Protein AF-A0A942A8L4-F1 (afdb_monomer)

Structure (mmCIF, N/CA/C/O backbone):
data_AF-A0A942A8L4-F1
#
_entry.id   AF-A0A942A8L4-F1
#
loop_
_atom_site.group_PDB
_atom_site.id
_atom_site.type_symbol
_atom_site.label_atom_id
_atom_site.label_alt_id
_atom_site.label_comp_id
_atom_site.label_asym_id
_atom_site.label_entity_id
_atom_site.label_seq_id
_atom_site.pdbx_PDB_ins_code
_atom_site.Cartn_x
_atom_site.Cartn_y
_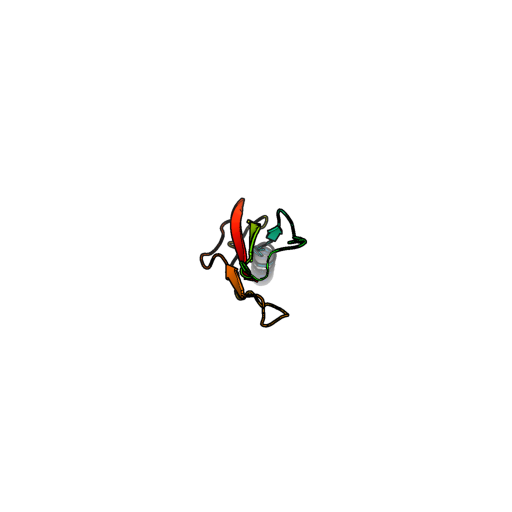atom_site.Cartn_z
_atom_site.occupancy
_atom_site.B_iso_or_equiv
_atom_site.auth_seq_id
_atom_site.auth_comp_id
_atom_site.auth_asym_id
_atom_site.auth_atom_id
_atom_site.pdbx_PDB_model_num
ATOM 1 N N . MET A 1 1 ? -43.352 -10.992 37.065 1.00 62.19 1 MET A N 1
ATOM 2 C CA . MET A 1 1 ? -42.444 -9.822 37.133 1.00 62.19 1 MET A CA 1
ATOM 3 C C . MET A 1 1 ? -40.969 -10.208 36.998 1.00 62.19 1 MET A C 1
ATOM 5 O O . MET A 1 1 ? -40.354 -9.770 36.041 1.00 62.19 1 MET A O 1
ATOM 9 N N . LYS A 1 2 ? -40.412 -11.096 37.841 1.00 64.88 2 LYS A N 1
ATOM 10 C CA . LYS A 1 2 ? -38.988 -11.507 37.762 1.00 64.88 2 LYS A CA 1
ATOM 11 C C . LYS A 1 2 ? -38.562 -12.122 36.413 1.00 64.88 2 LYS A C 1
ATOM 13 O O . LYS A 1 2 ? -37.494 -11.799 35.918 1.00 64.88 2 LYS A O 1
ATOM 18 N N . LYS A 1 3 ? -39.416 -12.949 35.788 1.00 70.12 3 LYS A N 1
ATOM 19 C CA . LYS A 1 3 ? -39.136 -13.548 34.464 1.00 70.12 3 LYS A CA 1
ATOM 20 C C . LYS A 1 3 ? -39.118 -12.514 33.329 1.00 70.12 3 LYS A C 1
ATOM 22 O O . LYS A 1 3 ? -38.260 -12.581 32.468 1.00 70.12 3 LYS A O 1
ATOM 27 N N . ILE A 1 4 ? -40.026 -11.536 33.363 1.00 81.50 4 ILE A N 1
ATOM 28 C CA . ILE A 1 4 ? -40.095 -10.444 32.373 1.00 81.50 4 ILE A CA 1
ATOM 29 C C . ILE A 1 4 ? -38.876 -9.529 32.509 1.00 81.50 4 ILE A C 1
ATOM 31 O O . ILE A 1 4 ? -38.260 -9.185 31.508 1.00 81.50 4 ILE A O 1
ATOM 35 N N . LEU A 1 5 ? -38.484 -9.212 33.748 1.00 80.81 5 LEU A N 1
ATOM 36 C CA . LEU A 1 5 ? -37.272 -8.443 34.020 1.00 80.81 5 LEU A CA 1
ATOM 37 C C . LEU A 1 5 ? -36.022 -9.164 33.491 1.00 80.81 5 LEU A C 1
ATOM 39 O O . LEU A 1 5 ? -35.195 -8.529 32.853 1.00 80.81 5 LEU A O 1
ATOM 43 N N . PHE A 1 6 ? -35.940 -10.489 33.670 1.00 83.69 6 PHE A N 1
ATOM 44 C CA . PHE A 1 6 ? -34.837 -11.312 33.164 1.00 83.69 6 PHE A CA 1
ATOM 45 C C . PHE A 1 6 ? -34.747 -11.318 31.628 1.00 83.69 6 PHE A C 1
ATOM 47 O O . PHE A 1 6 ? -33.667 -11.125 31.072 1.00 83.69 6 PHE A O 1
ATOM 54 N N . PHE A 1 7 ? -35.877 -11.475 30.928 1.00 82.75 7 PHE A N 1
ATOM 55 C CA . PHE A 1 7 ? -35.907 -11.413 29.461 1.00 82.75 7 PHE A CA 1
ATOM 56 C C . PHE A 1 7 ? -35.573 -10.016 28.922 1.00 82.75 7 PHE A C 1
ATOM 58 O O . PHE A 1 7 ? -34.873 -9.903 27.919 1.00 82.75 7 PHE A O 1
ATOM 65 N N . MET A 1 8 ? -36.007 -8.955 29.604 1.00 83.62 8 MET A N 1
ATOM 66 C CA . MET A 1 8 ? -35.704 -7.578 29.209 1.00 83.62 8 MET A CA 1
ATOM 67 C C . MET A 1 8 ? -34.225 -7.234 29.419 1.00 83.62 8 MET A C 1
ATOM 69 O O . MET A 1 8 ? -33.619 -6.611 28.551 1.00 83.62 8 MET A O 1
ATOM 73 N N . THR A 1 9 ? -33.604 -7.710 30.504 1.00 80.06 9 THR A N 1
ATOM 74 C CA . THR A 1 9 ? -32.149 -7.585 30.686 1.00 80.06 9 THR A CA 1
ATOM 75 C C . THR A 1 9 ? -31.361 -8.372 29.640 1.00 80.06 9 THR A C 1
ATOM 77 O O . THR A 1 9 ? -30.360 -7.866 29.142 1.00 80.06 9 THR A O 1
ATOM 80 N N . LEU A 1 10 ? -31.826 -9.566 29.249 1.00 81.69 10 LEU A N 1
ATOM 81 C CA . LEU A 1 10 ? -31.172 -10.381 28.217 1.00 81.69 10 LEU A CA 1
ATOM 82 C C . LEU A 1 10 ? -31.242 -9.711 26.831 1.00 81.69 10 LEU A C 1
ATOM 84 O O . LEU A 1 10 ? -30.261 -9.718 26.091 1.00 81.69 10 LEU A O 1
ATOM 88 N N . LEU A 1 11 ? -32.381 -9.086 26.509 1.00 80.81 11 LEU A N 1
ATOM 89 C CA . LEU A 1 11 ? -32.586 -8.335 25.269 1.00 80.81 11 LEU A CA 1
ATOM 90 C C . LEU A 1 11 ? -31.664 -7.108 25.194 1.00 80.81 11 LEU A C 1
ATOM 92 O O . LEU A 1 11 ? -30.995 -6.907 24.184 1.00 80.81 11 LEU A O 1
ATOM 96 N N . VAL A 1 12 ? -31.583 -6.321 26.272 1.00 76.56 12 VAL A N 1
ATOM 97 C CA . VAL A 1 12 ? -30.691 -5.149 26.340 1.00 76.56 12 VAL A CA 1
ATOM 98 C C . VAL A 1 12 ? -29.224 -5.568 26.207 1.00 76.56 12 VAL A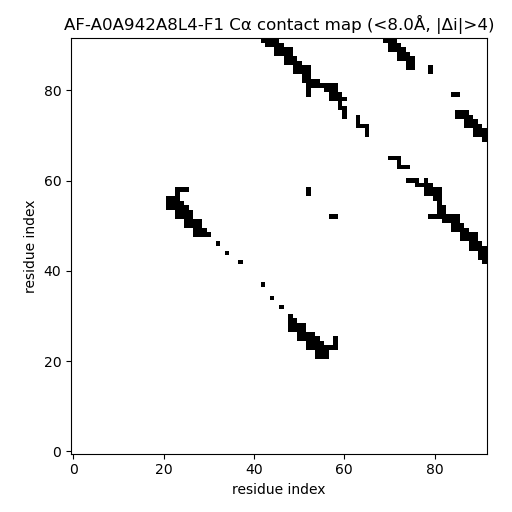 C 1
ATOM 100 O O . VAL A 1 12 ? -28.461 -4.901 25.513 1.00 76.56 12 VAL A O 1
ATOM 103 N N . MET A 1 13 ? -28.830 -6.700 26.798 1.00 72.88 13 MET A N 1
ATOM 104 C CA . MET A 1 13 ? -27.463 -7.216 26.684 1.00 72.88 13 MET A CA 1
ATOM 105 C C . MET A 1 13 ? -27.127 -7.658 25.252 1.00 72.88 13 MET A C 1
ATOM 107 O O . MET A 1 13 ? -26.031 -7.373 24.779 1.00 72.88 13 MET A O 1
ATOM 111 N N . GLY A 1 14 ? -28.070 -8.287 24.541 1.00 69.38 14 GLY A N 1
ATOM 112 C CA . GLY A 1 14 ? -27.895 -8.700 23.143 1.00 69.38 14 GLY A CA 1
ATOM 113 C C . GLY A 1 14 ? -27.727 -7.531 22.164 1.00 69.38 14 GLY A C 1
ATOM 114 O O . GLY A 1 14 ? -26.928 -7.624 21.234 1.00 69.38 14 GLY A O 1
ATOM 115 N N . VAL A 1 15 ? -28.420 -6.411 22.394 1.00 68.19 15 VAL A N 1
ATOM 116 C CA . VAL A 1 15 ? -28.330 -5.210 21.540 1.00 68.19 15 VAL A CA 1
ATOM 117 C C . VAL A 1 15 ? -26.959 -4.530 21.660 1.00 68.19 15 VAL A C 1
ATOM 119 O O . VAL A 1 15 ? -26.419 -4.064 20.660 1.00 68.19 15 VAL A O 1
ATOM 122 N N . SER A 1 16 ? -26.341 -4.539 22.844 1.00 66.69 16 SER A N 1
ATOM 123 C CA . SER A 1 16 ? -25.010 -3.954 23.068 1.00 66.69 16 SER A CA 1
ATOM 124 C C . SER A 1 16 ? -23.892 -4.636 22.266 1.00 66.69 16 SER A C 1
ATOM 126 O O . SER A 1 16 ? -22.923 -3.978 21.897 1.00 66.69 16 SER A O 1
ATOM 128 N N . PHE A 1 17 ? -24.019 -5.932 21.954 1.00 63.78 17 PHE A N 1
ATOM 129 C CA . PHE A 1 17 ? -23.029 -6.654 21.143 1.00 63.78 17 PHE A CA 1
ATOM 130 C C . PHE A 1 17 ? -23.074 -6.280 19.654 1.00 63.78 17 PHE A C 1
ATOM 132 O O . PHE A 1 17 ? -22.054 -6.380 18.976 1.00 63.78 17 PHE A O 1
ATOM 139 N N . ALA A 1 18 ? -24.219 -5.819 19.139 1.00 63.88 18 ALA A N 1
ATOM 140 C CA . ALA A 1 18 ? -24.360 -5.454 17.728 1.00 63.88 18 ALA A CA 1
ATOM 141 C C . ALA A 1 18 ? -23.594 -4.167 17.359 1.00 63.88 18 ALA A C 1
ATOM 143 O O . ALA A 1 18 ? -23.180 -4.010 16.216 1.00 63.88 18 ALA A O 1
ATOM 144 N N . PHE A 1 19 ? -23.358 -3.269 18.324 1.00 63.97 19 PHE A N 1
ATOM 145 C CA . PHE A 1 19 ? -22.677 -1.983 18.109 1.00 63.97 19 PHE A CA 1
ATOM 146 C C . PHE A 1 19 ? -21.150 -2.031 18.297 1.00 63.97 19 PHE A C 1
ATOM 148 O O . PHE A 1 19 ? -20.491 -1.003 18.172 1.00 63.97 19 PHE A O 1
ATOM 155 N N . ALA A 1 20 ? -20.570 -3.198 18.594 1.00 64.06 20 ALA A N 1
ATOM 156 C CA . ALA A 1 20 ? -19.133 -3.353 18.844 1.00 64.06 20 ALA A CA 1
ATOM 157 C C . ALA A 1 20 ? -18.312 -3.759 17.600 1.00 64.06 20 ALA A C 1
ATOM 159 O O . ALA A 1 20 ? -17.135 -4.095 17.729 1.00 64.06 20 ALA A O 1
ATOM 160 N N . GLN A 1 21 ? -18.910 -3.774 16.404 1.00 69.19 21 GLN A N 1
ATOM 161 C CA . GLN A 1 21 ? -18.204 -4.133 15.172 1.00 69.19 21 GLN A CA 1
ATOM 162 C C . GLN A 1 21 ? -17.300 -2.981 14.718 1.00 69.19 21 GLN A C 1
ATOM 164 O O . GLN A 1 21 ? -17.778 -1.972 14.207 1.00 69.19 21 GLN A O 1
ATOM 169 N N . THR A 1 22 ? -15.994 -3.138 14.925 1.00 78.06 22 THR A N 1
ATOM 170 C CA . THR A 1 22 ? -14.964 -2.252 14.376 1.00 78.06 22 THR A CA 1
ATOM 171 C C . THR A 1 22 ? -14.523 -2.750 13.001 1.00 78.06 22 THR A C 1
ATOM 173 O O . THR A 1 22 ? -14.561 -3.950 12.711 1.00 78.06 22 THR A O 1
ATOM 176 N N . ASN A 1 23 ? -14.120 -1.827 12.134 1.00 87.44 23 ASN A N 1
ATOM 177 C CA . ASN A 1 23 ? -13.829 -2.077 10.730 1.00 87.44 23 ASN A CA 1
ATOM 178 C C . ASN A 1 23 ? -12.446 -1.502 10.395 1.00 87.44 23 ASN A C 1
ATOM 180 O O . ASN A 1 23 ? -12.157 -0.331 10.648 1.00 87.44 23 ASN A O 1
ATOM 184 N N . ALA A 1 24 ? -11.579 -2.320 9.802 1.00 93.25 24 ALA A N 1
ATOM 185 C CA . ALA A 1 24 ? -10.371 -1.826 9.152 1.00 93.25 24 ALA A CA 1
ATOM 186 C C . ALA A 1 24 ? -10.725 -1.407 7.719 1.00 93.25 24 ALA A C 1
ATOM 188 O O . ALA A 1 24 ? -11.377 -2.168 7.005 1.00 93.25 24 ALA A O 1
ATOM 189 N N . ASP A 1 25 ? -10.284 -0.223 7.297 1.00 95.38 25 ASP A N 1
ATOM 190 C CA . ASP A 1 25 ? -10.541 0.296 5.951 1.00 95.38 25 ASP A CA 1
ATOM 191 C C . ASP A 1 25 ? -9.296 1.005 5.402 1.00 95.38 25 ASP A C 1
ATOM 193 O O . ASP A 1 25 ? -8.527 1.621 6.146 1.00 95.38 25 ASP A O 1
ATOM 197 N N . ILE A 1 26 ? -9.061 0.891 4.098 1.00 96.94 26 ILE A N 1
ATOM 198 C CA . ILE A 1 26 ? -7.816 1.283 3.437 1.00 96.94 26 ILE A CA 1
ATOM 199 C C . ILE A 1 26 ? -8.074 2.276 2.312 1.00 96.94 26 ILE A C 1
ATOM 201 O O . ILE A 1 26 ? -8.849 2.029 1.392 1.00 96.94 26 ILE A O 1
ATOM 205 N N . LYS A 1 27 ? -7.338 3.389 2.330 1.00 98.19 27 LYS A N 1
ATOM 206 C CA . LYS A 1 27 ? -7.335 4.367 1.239 1.00 98.19 27 LYS A CA 1
ATOM 207 C C . LYS A 1 27 ? -5.934 4.549 0.680 1.00 98.19 27 LYS A C 1
ATOM 209 O O . LYS A 1 27 ? -5.041 5.003 1.391 1.00 98.19 27 LYS A O 1
ATOM 214 N N . PHE A 1 28 ? -5.758 4.239 -0.599 1.00 98.25 28 PHE A N 1
ATOM 215 C CA . PHE A 1 28 ? -4.506 4.465 -1.317 1.00 98.25 28 PHE A CA 1
ATOM 216 C C . PHE A 1 28 ? -4.395 5.905 -1.825 1.00 98.25 28 PHE A C 1
ATOM 218 O O . PHE A 1 28 ? -5.375 6.472 -2.307 1.00 98.25 28 PHE A O 1
ATOM 225 N N . ASP A 1 29 ? -3.184 6.466 -1.774 1.00 98.19 29 ASP A N 1
ATOM 226 C CA . ASP A 1 29 ? -2.883 7.774 -2.375 1.00 98.19 29 ASP A CA 1
ATOM 227 C C . ASP A 1 29 ? -2.968 7.691 -3.916 1.00 98.19 29 ASP A C 1
ATOM 229 O O . ASP A 1 29 ? -3.393 8.632 -4.584 1.00 98.19 29 ASP A O 1
ATOM 233 N N . LYS A 1 30 ? -2.598 6.533 -4.479 1.00 98.00 30 LYS A N 1
ATOM 234 C CA . LYS A 1 30 ? -2.773 6.152 -5.887 1.00 98.00 30 LYS A CA 1
ATOM 235 C C . LYS A 1 30 ? -2.840 4.631 -6.007 1.00 98.00 30 LYS A C 1
ATOM 237 O O . LYS A 1 30 ? -2.258 3.931 -5.184 1.00 98.00 30 LYS A O 1
ATOM 242 N N . THR A 1 31 ? -3.471 4.124 -7.058 1.00 96.44 31 THR A N 1
ATOM 243 C CA . THR A 1 31 ? -3.561 2.678 -7.344 1.00 96.44 31 THR A CA 1
ATOM 244 C C . THR A 1 31 ? -2.855 2.269 -8.634 1.00 96.44 31 THR A C 1
ATOM 246 O O . THR A 1 31 ? -2.695 1.082 -8.892 1.00 96.44 31 THR A O 1
ATOM 249 N N . THR A 1 32 ? -2.379 3.243 -9.414 1.00 96.69 32 THR A N 1
ATOM 250 C CA . THR A 1 32 ? -1.731 3.013 -10.70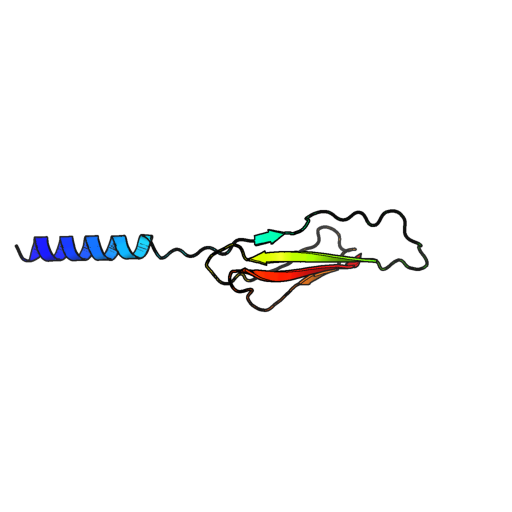7 1.00 96.69 32 THR A CA 1
ATOM 251 C C . THR A 1 32 ? -0.383 3.716 -10.754 1.00 96.69 32 THR A C 1
ATOM 253 O O . THR A 1 32 ? -0.214 4.827 -10.243 1.00 96.69 32 THR A O 1
ATOM 256 N N . HIS A 1 33 ? 0.586 3.066 -11.385 1.00 95.94 33 HIS A N 1
ATOM 257 C CA . HIS A 1 33 ? 1.856 3.664 -11.752 1.00 95.94 33 HIS A CA 1
ATOM 258 C C . HIS A 1 33 ? 2.263 3.147 -13.128 1.00 95.94 33 HIS A C 1
ATOM 260 O O . HIS A 1 33 ? 2.186 1.948 -13.377 1.00 95.94 33 HIS A O 1
ATOM 266 N N . ASP A 1 34 ? 2.674 4.063 -13.997 1.00 95.56 34 ASP A N 1
ATOM 267 C CA . ASP A 1 34 ? 3.239 3.757 -15.304 1.00 95.56 34 ASP A CA 1
ATOM 268 C C . ASP A 1 34 ? 4.746 4.023 -15.235 1.00 95.56 34 ASP A C 1
ATOM 270 O O . ASP A 1 34 ? 5.166 5.145 -14.938 1.00 95.56 34 ASP A O 1
ATOM 274 N N . PHE A 1 35 ? 5.546 2.981 -15.459 1.00 93.50 35 PHE A N 1
ATOM 275 C CA . PHE A 1 35 ? 7.006 3.085 -15.502 1.00 93.50 35 PHE A CA 1
ATOM 276 C C . PHE A 1 35 ? 7.509 3.713 -16.811 1.00 93.50 35 PHE A C 1
ATOM 278 O O . PHE A 1 35 ? 8.673 4.105 -16.900 1.00 93.50 35 PHE A O 1
ATOM 285 N N . GLY A 1 36 ? 6.654 3.819 -17.829 1.00 94.12 36 GLY A N 1
ATOM 286 C CA . GLY A 1 36 ? 7.028 4.268 -19.157 1.00 94.12 36 GLY A CA 1
ATOM 287 C C . GLY A 1 36 ? 8.083 3.356 -19.782 1.00 94.12 36 GLY A C 1
ATOM 288 O O . GLY A 1 36 ? 8.041 2.132 -19.664 1.00 94.12 36 GLY A O 1
ATOM 289 N N . LYS A 1 37 ? 9.046 3.968 -20.472 1.00 93.50 37 LYS A N 1
ATOM 290 C CA . LYS A 1 37 ? 10.190 3.258 -21.047 1.00 93.50 37 LYS A CA 1
ATOM 291 C C . LYS A 1 37 ? 11.365 3.337 -20.080 1.00 93.50 37 LYS A C 1
ATOM 293 O O . LYS A 1 37 ? 11.780 4.435 -19.717 1.00 93.50 37 LYS A O 1
ATOM 298 N N . PHE A 1 38 ? 11.937 2.190 -19.737 1.00 93.25 38 PHE A N 1
ATOM 299 C CA . PHE A 1 38 ? 13.177 2.088 -18.972 1.00 93.25 38 PHE A CA 1
ATOM 300 C C . PHE A 1 38 ? 14.191 1.215 -19.719 1.00 93.25 38 PHE A C 1
ATOM 302 O O . PHE A 1 38 ? 13.843 0.470 -20.633 1.00 93.25 38 PHE A O 1
ATOM 309 N N . SER A 1 39 ? 15.469 1.391 -19.389 1.00 91.19 39 SER A N 1
ATOM 310 C CA . SER A 1 39 ? 16.576 0.725 -20.075 1.00 91.19 39 SER A CA 1
ATOM 311 C C . SER A 1 39 ? 16.668 -0.742 -19.673 1.00 91.19 39 SER A C 1
ATOM 313 O O . SER A 1 39 ? 16.629 -1.053 -18.487 1.00 91.19 39 SER A O 1
ATOM 315 N N . GLU A 1 40 ? 16.925 -1.630 -20.632 1.00 89.06 40 GLU A N 1
ATOM 316 C CA . GLU A 1 40 ? 17.264 -3.030 -20.338 1.00 89.06 40 GLU A CA 1
ATOM 317 C C . GLU A 1 40 ? 18.561 -3.156 -19.521 1.00 89.06 40 GLU A C 1
ATOM 319 O O . GLU A 1 40 ? 18.724 -4.106 -18.762 1.00 89.06 40 GLU A O 1
ATOM 324 N N . ASN A 1 41 ? 19.453 -2.158 -19.590 1.00 93.69 41 ASN A N 1
ATOM 325 C CA . ASN A 1 41 ? 20.655 -2.093 -18.749 1.00 93.69 41 ASN A CA 1
ATOM 326 C C . ASN A 1 41 ? 20.343 -1.712 -17.288 1.00 93.69 41 ASN A C 1
ATOM 328 O O . ASN A 1 41 ? 21.233 -1.691 -16.439 1.00 93.69 41 ASN A O 1
ATOM 332 N N . SER A 1 42 ? 19.098 -1.349 -16.981 1.00 88.69 42 SER A N 1
ATOM 333 C CA . SER A 1 42 ? 18.607 -1.054 -15.631 1.00 88.69 42 SER A CA 1
ATOM 334 C C . SER A 1 42 ? 17.191 -1.620 -15.486 1.00 88.69 42 SER A C 1
ATOM 336 O O . SER A 1 42 ? 16.230 -0.857 -15.391 1.00 88.69 42 SER A O 1
ATOM 338 N N . PRO A 1 43 ? 17.055 -2.960 -15.516 1.00 88.88 43 PRO A N 1
ATOM 339 C CA . PRO A 1 43 ? 15.765 -3.623 -15.679 1.00 88.88 43 PRO A CA 1
ATOM 340 C C . PRO A 1 43 ? 14.914 -3.596 -14.405 1.00 88.88 43 PRO A C 1
ATOM 342 O O . PRO A 1 43 ? 13.715 -3.832 -14.477 1.00 88.88 43 PRO A O 1
ATOM 345 N N . VAL A 1 44 ? 15.534 -3.310 -13.255 1.00 93.44 44 VAL A N 1
ATOM 346 C CA . VAL A 1 44 ? 14.865 -3.280 -11.955 1.00 93.44 44 VAL A CA 1
ATOM 347 C C . VAL A 1 44 ? 14.296 -1.892 -11.713 1.00 93.44 44 VAL A C 1
ATOM 349 O O . VAL A 1 44 ? 15.044 -0.924 -11.536 1.00 93.44 44 VAL A O 1
ATOM 352 N N . VAL A 1 45 ? 12.972 -1.803 -11.651 1.00 95.00 45 VAL A N 1
ATOM 353 C CA . VAL A 1 45 ? 12.254 -0.561 -11.347 1.00 95.00 45 VAL A CA 1
ATOM 354 C C . VAL A 1 45 ? 11.272 -0.794 -10.207 1.00 95.00 45 VAL A C 1
ATOM 356 O O . VAL A 1 45 ? 10.660 -1.852 -10.091 1.00 95.00 45 VAL A O 1
ATOM 359 N N . SER A 1 46 ? 11.117 0.195 -9.326 1.00 96.31 46 SER A N 1
ATOM 360 C CA . SER A 1 46 ? 10.250 0.067 -8.152 1.00 96.31 46 SER A CA 1
ATOM 361 C C . SER A 1 46 ? 9.291 1.241 -8.016 1.00 96.31 46 SER A C 1
ATOM 363 O O . SER A 1 46 ? 9.647 2.388 -8.280 1.00 96.31 46 SER A O 1
ATOM 365 N N . CYS A 1 47 ? 8.089 0.964 -7.515 1.00 97.06 47 CYS A N 1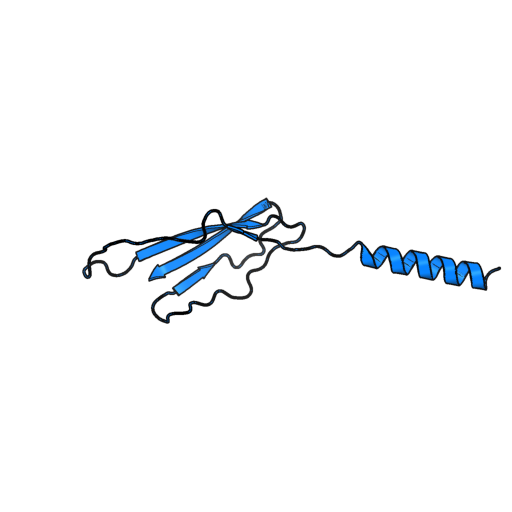
ATOM 366 C CA . CYS A 1 47 ? 7.116 1.974 -7.120 1.00 97.06 47 CYS A CA 1
ATOM 367 C C . CYS A 1 47 ? 6.581 1.681 -5.721 1.00 97.06 47 CYS A C 1
ATOM 369 O O . CYS A 1 47 ? 6.136 0.572 -5.431 1.00 97.06 47 CYS A O 1
ATOM 371 N N . THR A 1 48 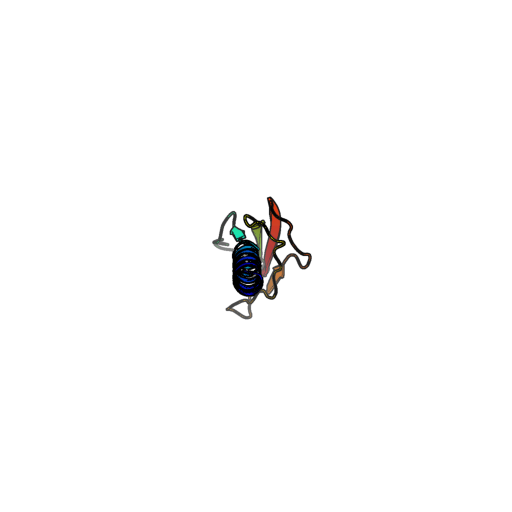? 6.568 2.705 -4.870 1.00 98.12 48 THR A N 1
ATOM 372 C CA . THR A 1 48 ? 5.936 2.643 -3.551 1.00 98.12 48 THR A CA 1
ATOM 373 C C . THR A 1 48 ? 4.530 3.223 -3.618 1.00 98.12 48 THR A C 1
ATOM 375 O O . THR A 1 48 ? 4.328 4.383 -3.986 1.00 98.12 48 THR A O 1
ATOM 378 N N . PHE A 1 49 ? 3.557 2.408 -3.235 1.00 98.12 49 PHE A N 1
ATOM 379 C CA . PHE A 1 49 ? 2.175 2.790 -3.008 1.00 98.12 49 PHE A CA 1
ATOM 380 C C . PHE A 1 49 ? 1.978 3.048 -1.520 1.00 98.12 49 PHE A C 1
ATOM 382 O O . PHE A 1 49 ? 2.139 2.151 -0.695 1.00 98.12 49 PHE A O 1
ATOM 389 N N . THR A 1 50 ? 1.630 4.282 -1.181 1.00 98.31 50 THR A N 1
ATOM 390 C CA . THR A 1 50 ? 1.287 4.668 0.187 1.00 98.31 50 THR A CA 1
ATOM 391 C C . THR A 1 50 ? -0.219 4.574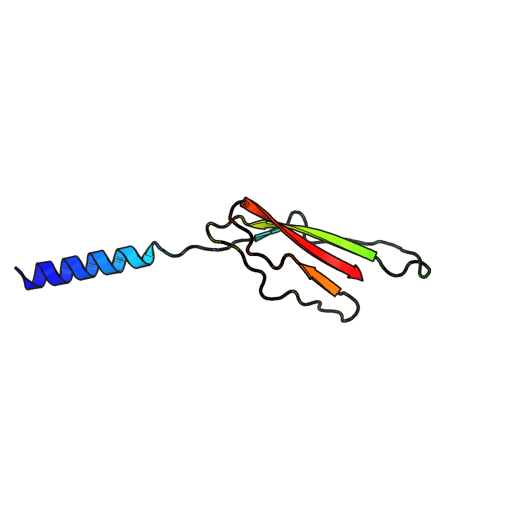 0.371 1.00 98.31 50 THR A C 1
ATOM 393 O O . THR A 1 50 ? -0.990 4.974 -0.507 1.00 98.31 50 THR A O 1
ATOM 396 N N . PHE A 1 51 ? -0.639 4.062 1.521 1.00 98.38 51 PHE A N 1
ATOM 397 C CA . PHE A 1 51 ? -2.038 4.034 1.923 1.00 98.38 51 PHE A CA 1
ATOM 398 C C . PHE A 1 51 ? -2.199 4.534 3.353 1.00 98.38 51 PHE A C 1
ATOM 400 O O . PHE A 1 51 ? -1.248 4.553 4.133 1.00 98.38 51 PHE A O 1
ATOM 407 N N . THR A 1 52 ? -3.422 4.919 3.696 1.00 98.44 52 THR A N 1
ATOM 408 C CA . THR A 1 52 ? -3.830 5.320 5.042 1.00 98.44 52 THR A CA 1
ATOM 409 C C . THR A 1 52 ? -4.912 4.366 5.535 1.00 98.44 52 THR A C 1
ATOM 411 O O . THR A 1 52 ? -5.835 4.056 4.779 1.00 98.44 52 THR A O 1
ATOM 414 N N . ASN A 1 53 ? -4.813 3.915 6.787 1.00 98.19 53 ASN A N 1
ATOM 415 C CA . ASN A 1 53 ? -5.931 3.253 7.456 1.00 98.19 53 ASN A CA 1
ATOM 416 C C . ASN A 1 53 ? -6.978 4.315 7.819 1.00 98.19 53 ASN A C 1
ATOM 418 O O . ASN A 1 53 ? -6.723 5.163 8.676 1.00 98.19 53 ASN A O 1
ATOM 422 N N . ILE A 1 54 ? -8.120 4.290 7.141 1.00 97.81 54 ILE A N 1
ATOM 423 C CA . ILE A 1 54 ? -9.237 5.221 7.358 1.00 97.81 54 ILE A CA 1
ATOM 424 C C . ILE A 1 54 ? -10.366 4.605 8.197 1.00 97.81 54 ILE A C 1
ATOM 426 O O . ILE A 1 54 ? -11.369 5.272 8.436 1.00 97.81 54 ILE A O 1
ATOM 430 N N . GLY A 1 55 ? -10.196 3.357 8.640 1.00 95.62 55 GLY A N 1
ATOM 431 C CA . GLY A 1 55 ? -11.112 2.678 9.550 1.00 95.62 55 GLY A CA 1
ATOM 432 C C . GLY A 1 55 ? -10.895 3.056 11.016 1.00 95.62 55 GLY A C 1
ATOM 433 O O . GLY A 1 55 ? -10.097 3.934 11.353 1.00 95.62 55 GLY A O 1
ATOM 434 N N . ASP A 1 56 ? -11.599 2.353 11.899 1.00 95.00 56 ASP A N 1
ATOM 435 C CA . ASP A 1 56 ? -11.573 2.546 13.355 1.00 95.00 56 ASP A CA 1
ATOM 436 C C . ASP A 1 56 ? -10.900 1.383 14.115 1.00 95.00 56 ASP A C 1
ATOM 438 O O . ASP A 1 56 ? -10.716 1.455 15.332 1.00 95.00 56 ASP A O 1
ATOM 442 N N . ALA A 1 57 ? -10.442 0.351 13.397 1.00 95.31 57 ALA A N 1
ATOM 443 C CA . ALA A 1 57 ? -9.629 -0.753 13.909 1.00 95.31 57 ALA A CA 1
ATOM 444 C C . ALA A 1 57 ? -8.200 -0.750 13.331 1.00 95.31 57 ALA A C 1
ATOM 446 O O . ALA A 1 57 ? -7.968 -0.185 12.260 1.00 95.31 57 ALA A O 1
ATOM 447 N N . PRO A 1 58 ? -7.222 -1.413 13.983 1.00 96.12 58 PRO A N 1
ATOM 448 C CA . PRO A 1 58 ? -5.922 -1.686 13.374 1.00 96.12 58 PRO A CA 1
ATOM 449 C C . PRO A 1 58 ? -6.066 -2.471 12.063 1.00 96.12 58 PRO A C 1
ATOM 451 O O . PRO A 1 58 ? -6.759 -3.486 12.009 1.00 96.12 58 PRO A O 1
ATOM 454 N N . LEU A 1 59 ? -5.372 -2.024 11.020 1.00 97.00 59 LEU A N 1
ATOM 455 C CA . LEU A 1 59 ? -5.341 -2.678 9.718 1.00 97.00 59 LEU A CA 1
ATOM 456 C C . LEU A 1 59 ? -4.122 -3.592 9.615 1.00 97.00 59 LEU A C 1
ATOM 458 O O . LEU A 1 59 ? -2.998 -3.157 9.852 1.00 97.00 59 LEU A O 1
ATOM 462 N N . VAL A 1 60 ? -4.331 -4.848 9.223 1.00 96.25 60 VAL A N 1
ATOM 463 C CA . VAL A 1 60 ? -3.262 -5.834 9.018 1.00 96.25 60 VAL A CA 1
ATOM 464 C C . VAL A 1 60 ? -3.305 -6.324 7.578 1.00 96.25 60 VAL A C 1
ATOM 466 O O . VAL A 1 60 ? -4.345 -6.770 7.097 1.00 96.25 60 VAL A O 1
ATOM 469 N N . ILE A 1 61 ? -2.166 -6.273 6.886 1.00 96.19 61 ILE A N 1
ATOM 470 C CA . ILE A 1 61 ? -2.034 -6.888 5.565 1.00 96.19 61 ILE A CA 1
ATOM 471 C C . ILE A 1 61 ? -1.651 -8.355 5.758 1.00 96.19 61 ILE A C 1
ATOM 473 O O . ILE A 1 61 ? -0.516 -8.669 6.114 1.00 96.19 61 ILE A O 1
ATOM 477 N N . HIS A 1 62 ? -2.587 -9.263 5.488 1.00 94.69 62 HIS A N 1
ATOM 478 C CA . HIS A 1 62 ? -2.312 -10.700 5.553 1.00 94.69 62 HIS A CA 1
ATOM 479 C C . HIS A 1 62 ? -1.364 -11.149 4.439 1.00 94.69 62 HIS A C 1
ATOM 481 O O . HIS A 1 62 ? -0.398 -11.867 4.692 1.00 94.69 62 HIS A O 1
ATOM 487 N N . GLN A 1 63 ? -1.608 -10.694 3.209 1.00 94.81 63 GLN A N 1
ATOM 488 C CA . GLN A 1 63 ? -0.832 -11.089 2.040 1.00 94.81 63 GLN A CA 1
ATOM 489 C C . GLN A 1 63 ? -0.887 -10.004 0.960 1.00 94.81 63 GLN A C 1
ATOM 491 O O . GLN A 1 63 ? -1.909 -9.343 0.792 1.00 94.81 63 GLN A O 1
ATOM 496 N N . ALA A 1 64 ? 0.201 -9.861 0.203 1.00 94.19 64 ALA A N 1
ATOM 497 C CA . ALA A 1 64 ? 0.228 -9.128 -1.059 1.00 94.19 64 ALA A CA 1
ATOM 498 C C . ALA A 1 64 ? 0.662 -10.100 -2.160 1.00 94.19 64 ALA A C 1
ATOM 500 O O . ALA A 1 64 ? 1.722 -10.717 -2.054 1.00 94.19 64 ALA A O 1
ATOM 501 N N . VAL A 1 65 ? -0.175 -10.270 -3.183 1.00 94.56 65 VAL A N 1
ATOM 502 C CA . VAL A 1 65 ? 0.048 -11.235 -4.268 1.00 94.56 65 VAL A CA 1
ATOM 503 C C . VAL A 1 65 ? 0.170 -10.491 -5.580 1.00 94.56 65 VAL A C 1
ATOM 505 O O . VAL A 1 65 ? -0.717 -9.728 -5.956 1.00 94.56 65 VAL A O 1
ATOM 508 N N . ALA A 1 66 ? 1.271 -10.736 -6.278 1.00 93.69 66 ALA A N 1
ATOM 509 C CA . ALA A 1 66 ? 1.441 -10.304 -7.649 1.00 93.69 66 ALA A CA 1
ATOM 510 C C . ALA A 1 66 ? 0.736 -11.266 -8.612 1.00 93.69 66 ALA A C 1
ATOM 512 O O . ALA A 1 66 ? 0.816 -12.483 -8.454 1.00 93.69 66 ALA A O 1
ATOM 513 N N . SER A 1 67 ? 0.081 -10.722 -9.638 1.00 92.50 67 SER A N 1
ATOM 514 C CA . SER A 1 67 ? -0.507 -11.522 -10.720 1.00 92.50 67 SER A CA 1
ATOM 515 C C . SER A 1 67 ? 0.546 -12.050 -11.703 1.00 92.50 67 SER A C 1
ATOM 517 O O . SER A 1 67 ? 0.351 -13.112 -12.288 1.00 92.50 67 SER A O 1
ATOM 519 N N . CYS A 1 68 ? 1.662 -11.333 -11.872 1.00 87.31 68 CYS A N 1
ATOM 520 C CA . CYS A 1 68 ? 2.824 -11.751 -12.656 1.00 87.31 68 CYS A CA 1
ATOM 521 C C . CYS A 1 68 ? 3.972 -12.161 -11.731 1.00 87.31 68 CYS A C 1
ATOM 523 O O . CYS A 1 68 ? 4.318 -11.418 -10.814 1.00 87.31 68 CYS A O 1
ATOM 525 N N . GLY A 1 69 ? 4.641 -13.279 -12.029 1.00 87.69 69 GLY A N 1
ATOM 526 C CA . GLY A 1 69 ? 5.847 -13.709 -11.303 1.00 87.69 69 GLY A CA 1
ATOM 527 C C . GLY A 1 69 ? 7.056 -12.776 -11.464 1.00 87.69 69 GLY A C 1
ATOM 528 O O . GLY A 1 69 ? 8.052 -12.948 -10.774 1.00 87.69 69 GLY A O 1
ATOM 529 N N . CYS A 1 70 ? 6.962 -11.796 -12.363 1.00 89.31 70 CYS A N 1
ATOM 530 C CA . CYS A 1 70 ? 7.960 -10.759 -12.588 1.00 89.31 70 CYS A CA 1
ATOM 531 C C . CYS A 1 70 ? 7.935 -9.647 -11.530 1.00 89.31 70 CYS A C 1
ATOM 533 O O . CYS A 1 70 ? 8.932 -8.967 -11.348 1.00 89.31 70 CYS A O 1
ATOM 535 N N . THR A 1 71 ? 6.818 -9.462 -10.818 1.00 92.62 71 THR A N 1
ATOM 536 C CA . THR A 1 71 ? 6.694 -8.401 -9.811 1.00 92.62 71 THR A CA 1
ATOM 537 C C . THR A 1 71 ? 6.752 -8.949 -8.394 1.00 92.62 71 THR A C 1
ATOM 539 O O . THR A 1 71 ? 6.064 -9.918 -8.073 1.00 92.62 71 THR A O 1
ATOM 542 N N . VAL A 1 72 ? 7.503 -8.281 -7.522 1.00 94.69 72 VAL A N 1
ATOM 543 C CA . VAL A 1 72 ? 7.669 -8.658 -6.114 1.00 94.69 72 VAL A CA 1
ATOM 544 C C . VAL A 1 72 ? 7.116 -7.549 -5.211 1.00 94.69 72 VAL A C 1
ATOM 546 O O . VAL A 1 72 ? 7.666 -6.443 -5.204 1.00 94.69 72 VAL A O 1
ATOM 549 N N . PRO A 1 73 ? 6.028 -7.807 -4.457 1.00 96.44 73 PRO A N 1
ATOM 550 C CA . PRO A 1 73 ? 5.497 -6.860 -3.487 1.00 96.44 73 PRO A CA 1
ATOM 551 C C . PRO A 1 73 ? 6.158 -7.020 -2.107 1.00 96.44 73 PRO A C 1
ATOM 553 O O . PRO A 1 73 ? 6.129 -8.086 -1.493 1.00 96.44 73 PRO A O 1
ATOM 556 N N . GLU A 1 74 ? 6.665 -5.920 -1.567 1.00 96.94 74 GLU A N 1
ATOM 557 C CA . GLU A 1 74 ? 7.057 -5.743 -0.168 1.00 96.94 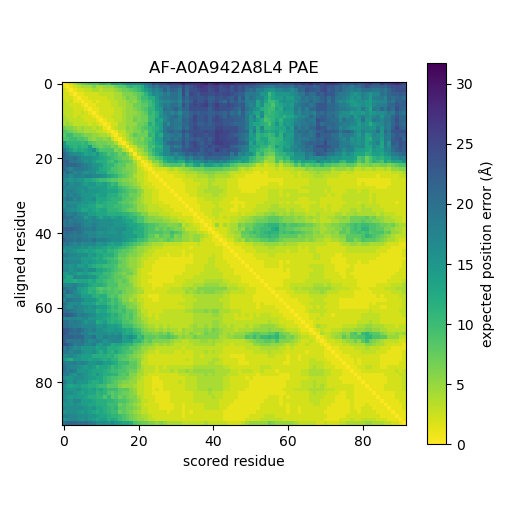74 GLU A CA 1
ATOM 558 C C . GLU A 1 74 ? 6.034 -4.826 0.511 1.00 96.94 74 GLU A C 1
ATOM 560 O O . GLU A 1 74 ? 5.597 -3.842 -0.075 1.00 96.94 74 GLU A O 1
ATOM 565 N N . TYR A 1 75 ? 5.617 -5.120 1.741 1.00 97.62 75 TYR A N 1
ATOM 566 C CA . TYR A 1 75 ? 4.576 -4.342 2.419 1.00 97.62 75 TYR A CA 1
ATOM 567 C C . TYR A 1 75 ? 4.802 -4.264 3.927 1.00 97.62 75 TYR A C 1
ATOM 569 O O . TYR A 1 75 ? 5.457 -5.139 4.500 1.00 97.62 75 TYR A O 1
ATOM 577 N N . THR A 1 76 ? 4.239 -3.231 4.562 1.00 97.31 76 THR A N 1
ATOM 578 C CA . THR A 1 76 ? 4.259 -3.046 6.024 1.00 97.31 76 THR A CA 1
ATOM 579 C C . THR A 1 76 ? 3.668 -4.269 6.733 1.00 97.31 76 THR A C 1
ATOM 581 O O . THR A 1 76 ? 2.527 -4.645 6.463 1.00 97.31 76 THR A O 1
ATOM 584 N N . LYS A 1 77 ? 4.449 -4.906 7.615 1.00 96.88 77 LYS A N 1
ATOM 585 C CA . LYS A 1 77 ? 4.051 -6.144 8.313 1.00 96.88 77 LYS A CA 1
ATOM 586 C C . LYS A 1 77 ? 3.384 -5.867 9.653 1.00 96.88 77 LYS A C 1
ATOM 588 O O . LYS A 1 77 ? 2.608 -6.688 10.136 1.00 96.88 77 LYS A O 1
ATOM 593 N N . GLU A 1 78 ? 3.698 -4.729 10.254 1.00 96.31 78 GLU A N 1
ATOM 594 C CA . GLU A 1 78 ? 3.116 -4.289 11.508 1.00 96.31 78 GLU A CA 1
ATOM 595 C C . GLU A 1 78 ? 1.663 -3.836 11.303 1.00 96.31 78 GLU A C 1
ATOM 597 O O . GLU A 1 78 ? 1.334 -3.274 10.255 1.00 96.31 78 GLU A O 1
ATOM 602 N N . PRO A 1 79 ? 0.788 -4.016 12.307 1.00 96.88 79 PRO A N 1
ATOM 603 C CA . PRO A 1 79 ? -0.545 -3.431 12.281 1.00 96.88 79 PRO A CA 1
ATOM 604 C C . PRO A 1 79 ? -0.502 -1.903 12.116 1.00 96.88 79 PRO A C 1
ATOM 606 O O . PRO A 1 79 ? 0.172 -1.192 12.865 1.00 96.88 79 PRO A O 1
ATOM 609 N N . ILE A 1 80 ? -1.272 -1.386 11.162 1.00 97.94 80 ILE A N 1
ATOM 610 C CA . ILE A 1 80 ? -1.401 0.041 10.877 1.00 97.94 80 ILE A CA 1
ATOM 611 C C . ILE A 1 80 ? -2.589 0.583 11.670 1.00 97.94 80 ILE A C 1
ATOM 613 O O . ILE A 1 80 ? -3.742 0.292 11.362 1.00 97.94 80 ILE A O 1
ATOM 617 N N . MET A 1 81 ? -2.320 1.382 12.700 1.00 97.50 81 MET A N 1
ATOM 618 C CA . MET A 1 81 ? -3.366 1.997 13.529 1.00 97.50 81 MET A CA 1
ATOM 619 C C . MET A 1 81 ? -4.246 2.981 12.729 1.00 97.50 81 MET A C 1
ATOM 621 O O . MET A 1 81 ? -3.770 3.536 11.734 1.00 97.50 81 MET A O 1
ATOM 625 N N . PRO A 1 82 ? -5.492 3.253 13.165 1.00 97.75 82 PRO A N 1
ATOM 626 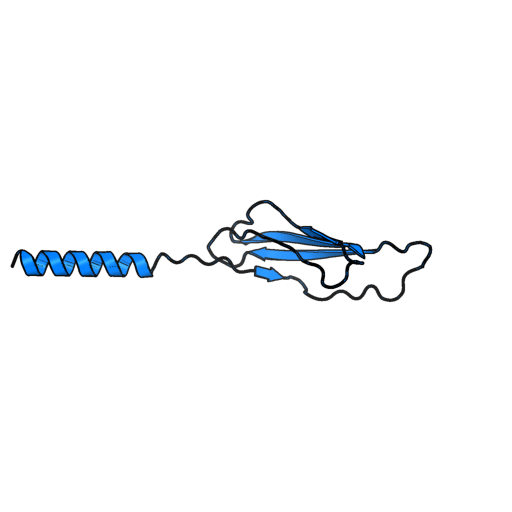C CA . PRO A 1 82 ? -6.352 4.273 12.563 1.00 97.75 82 PRO A CA 1
ATOM 627 C C . PRO A 1 82 ? -5.635 5.609 12.326 1.00 97.75 82 PRO A C 1
ATOM 629 O O . PRO A 1 82 ? -4.902 6.110 13.185 1.00 97.75 82 PRO A O 1
ATOM 632 N N . GLY A 1 83 ? -5.803 6.169 11.128 1.00 97.56 83 GLY A N 1
ATOM 633 C CA . GLY A 1 83 ? -5.167 7.410 10.681 1.00 97.56 83 GLY A CA 1
ATOM 634 C C . GLY A 1 83 ? -3.667 7.307 10.378 1.00 97.56 83 GLY A C 1
ATOM 635 O O . GLY A 1 83 ? -3.059 8.299 9.968 1.00 97.56 83 GLY A O 1
ATOM 636 N N . LYS A 1 84 ? -3.036 6.142 10.574 1.00 98.38 84 LYS A N 1
ATOM 637 C CA . LYS A 1 84 ? -1.627 5.922 10.219 1.00 98.38 84 LYS A CA 1
ATOM 638 C C . LYS A 1 84 ? -1.487 5.414 8.791 1.00 98.38 84 LYS A C 1
ATOM 640 O O . LYS A 1 84 ? -2.425 4.892 8.188 1.00 98.38 84 LYS A O 1
ATOM 645 N N . LYS A 1 85 ? -0.281 5.605 8.257 1.00 98.31 85 LYS A N 1
ATOM 646 C CA . LYS A 1 85 ? 0.088 5.208 6.903 1.00 98.31 85 LYS A CA 1
ATOM 647 C C . LYS A 1 85 ? 0.897 3.920 6.905 1.00 98.31 85 LYS A C 1
ATOM 649 O O . LYS A 1 85 ? 1.698 3.698 7.809 1.00 98.31 85 LYS A O 1
ATOM 654 N N . GLY A 1 86 ? 0.703 3.126 5.863 1.00 97.94 86 GLY A N 1
ATOM 655 C CA . GLY A 1 86 ? 1.549 1.993 5.511 1.00 97.94 86 GLY A CA 1
ATOM 656 C C . GLY A 1 86 ? 1.967 2.074 4.047 1.00 97.94 86 GLY A C 1
ATOM 657 O O . GLY A 1 86 ? 1.538 2.971 3.309 1.00 97.94 86 GLY A O 1
ATOM 658 N N . ILE A 1 87 ? 2.828 1.147 3.635 1.00 98.25 87 ILE A N 1
ATOM 659 C CA . ILE A 1 87 ? 3.360 1.103 2.274 1.00 98.25 87 ILE A CA 1
ATOM 660 C C . ILE A 1 87 ? 3.245 -0.289 1.658 1.00 98.25 87 ILE A C 1
ATOM 662 O O . ILE A 1 87 ? 3.325 -1.304 2.352 1.00 98.25 87 ILE A O 1
ATOM 666 N N . ILE A 1 88 ? 3.110 -0.309 0.333 1.00 97.75 88 ILE A N 1
ATOM 667 C CA . ILE A 1 88 ? 3.336 -1.466 -0.531 1.00 97.75 88 ILE A CA 1
ATOM 668 C C . ILE A 1 88 ? 4.335 -1.031 -1.603 1.00 97.75 88 ILE A C 1
ATOM 670 O O . ILE A 1 88 ? 4.015 -0.212 -2.461 1.00 97.75 88 ILE A O 1
ATOM 674 N N . LYS A 1 89 ? 5.557 -1.547 -1.554 1.00 97.56 89 LYS A N 1
ATOM 675 C CA . LYS A 1 89 ? 6.577 -1.351 -2.581 1.00 97.56 89 LYS A CA 1
ATOM 676 C C . LYS A 1 89 ? 6.507 -2.510 -3.566 1.00 97.56 89 LYS A C 1
ATOM 678 O O . LYS A 1 89 ? 6.651 -3.659 -3.177 1.00 97.56 89 LYS A O 1
ATOM 683 N N . VAL A 1 90 ? 6.296 -2.205 -4.837 1.00 96.69 90 VAL A N 1
ATOM 684 C CA . VAL A 1 90 ? 6.318 -3.187 -5.923 1.00 96.69 90 VAL A CA 1
ATOM 685 C C . VAL A 1 90 ? 7.595 -2.983 -6.717 1.00 96.69 90 VAL A C 1
ATOM 687 O O . VAL A 1 90 ? 7.870 -1.862 -7.145 1.00 96.69 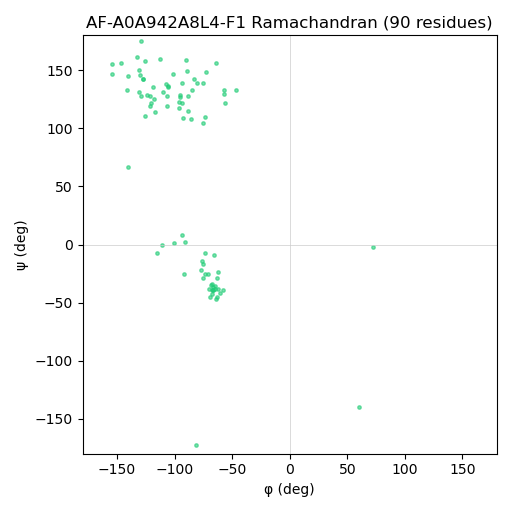90 VAL A O 1
ATOM 690 N N . THR A 1 91 ? 8.351 -4.055 -6.911 1.00 95.38 91 THR A N 1
ATOM 691 C CA . THR A 1 91 ? 9.515 -4.093 -7.802 1.00 95.38 91 THR A CA 1
ATOM 692 C C . THR A 1 91 ? 9.179 -4.963 -9.003 1.00 95.38 91 THR A C 1
ATOM 694 O O . THR A 1 91 ? 8.646 -6.054 -8.806 1.00 95.38 91 THR A O 1
ATOM 697 N N . TYR A 1 92 ? 9.446 -4.464 -10.206 1.00 91.00 92 TYR A N 1
ATOM 698 C CA . TYR A 1 92 ? 9.440 -5.215 -11.461 1.00 91.00 92 TYR A CA 1
ATOM 699 C C . TYR A 1 92 ? 10.880 -5.580 -11.833 1.00 91.00 92 TYR A C 1
ATOM 701 O O . TYR A 1 92 ? 11.772 -4.741 -11.552 1.00 91.00 92 TYR A O 1
#

pLDDT: mean 90.02, std 10.51, range [62.19, 98.44]

Secondary structure (DSSP, 8-state):
-HHHHHHHHHHHHHHHHHTT-----EEES-S-----S--TTS---EEEEEEEE-SSS-B-------SSTT-EEEE--S-B-TT-EEEEEEE-

Mean predicted aligned error: 7.63 Å

Sequence (92 aa):
MKKILFFMTLLVMGVSFAFAQTNADIKFDKTTHDFGKFSENSPVVSCTFTFTNIGDAPLVIHQAVASCGCTVPEYTKEPIMPGKKGIIKVTY

Solvent-accessible surface area (backbone atoms only — not comparable to full-atom values): 5609 Å² total; per-residue (Å²): 108,73,68,59,53,51,52,52,53,52,52,56,55,57,56,58,62,71,74,66,77,71,45,59,39,81,44,62,81,55,94,78,86,81,80,80,86,74,52,81,94,54,64,72,48,73,50,77,37,46,31,33,22,75,26,80,27,66,33,70,68,89,77,77,83,61,95,48,94,70,40,51,67,46,62,52,77,64,69,29,42,52,77,32,67,48,46,39,36,38,34,67

Nearest PDB structures (foldseek):
  2qsv-assembly1_A  TM=8.880E-01  e=3.033E-02  Porphyromonas gingivalis W83
  2msp-assembly1_A  TM=6.123E-01  e=7.575E-01  Ascaris suum
  7sqc-assembly1_T1  TM=7.727E-01  e=4.230E+00  Chlamydomonas reinhardtii
  8hqu-assembly1_A  TM=5.115E-01  e=7.367E+00  Saccharomyces cerevisiae
  4v2a-assembly1_A  TM=4.052E-01  e=9.198E+00  Homo sapiens

Foldseek 3Di:
DVVVVVVVVVVVVVVVVVPPDWDWDKDKPDDDDDPDDDDPVCQKDKDKIKMAGQTQAFDADPDDDDPDPQKDWDWDHDTAHHGGMIIIMIID

Radius of gyration: 22.58 Å; Cα contacts (8 Å, |Δi|>4): 135; chains: 1; bounding box: 63×22×59 Å